Protein AF-A0A7S4N2X5-F1 (afdb_monomer_lite)

Radius of gyration: 23.0 Å; chains: 1; bounding box: 49×46×75 Å

Sequence (153 aa):
VRHRMVLVASEPIGAGQEVRIDYEAGGSSYWEGIEGWASQPPPETEWRQLRVRPPPPCTVDQIHCPRALKEFRLLGFSAPPISWEGSKGGDVRLQALVPLLSSNGRDVNESAWPLVSTHLPGRSGRECRERWLLLQCAEEHAAWLDSPATASV

Secondary structure (DSSP, 8-state):
---------SSPPPTT-------SSS-GGGTTTSTTS-SSPPPPPGGGTT-PPPPPPPPTTS----THHHHTTTTT-PPPPPPSSSTTSHHHHHHHHHHHH-SSSS---GGGHHHHHTTSTT--HHHHHHHHHHHHHHHHHHHHHTS------

Organism: NCBI:txid72548

pLDDT: mean 70.37, std 16.79, range [39.22, 96.5]

InterPro domains:
  IPR001005 SANT/Myb domain [PS50090] (95-132)
  IPR001005 SANT/Myb domain [cd00167] (113-135)
  IPR009057 Homedomain-like superfamily [SSF46689] (109-135)

Structure (mmCIF, N/CA/C/O backbone):
data_AF-A0A7S4N2X5-F1
#
_entry.id   AF-A0A7S4N2X5-F1
#
loop_
_atom_site.group_PDB
_atom_site.id
_atom_site.type_symbol
_atom_site.label_atom_id
_atom_site.label_alt_id
_atom_site.label_comp_id
_atom_site.label_asym_id
_atom_site.label_entity_id
_atom_site.label_seq_id
_atom_site.pdbx_PDB_ins_code
_atom_site.Cartn_x
_atom_site.Cartn_y
_atom_site.Cartn_z
_atom_site.occupancy
_atom_site.B_iso_or_equiv
_atom_site.auth_seq_id
_atom_site.auth_comp_id
_atom_site.auth_asym_id
_atom_site.auth_atom_id
_atom_site.pdbx_PDB_model_num
ATOM 1 N N . VAL A 1 1 ? 8.352 -21.772 7.597 1.00 54.16 1 VAL A N 1
ATOM 2 C CA . VAL A 1 1 ? 8.554 -20.336 7.286 1.00 54.16 1 VAL A CA 1
ATOM 3 C C . VAL A 1 1 ? 7.656 -19.983 6.108 1.00 54.16 1 VAL A C 1
ATOM 5 O O . VAL A 1 1 ? 7.671 -20.723 5.134 1.00 54.16 1 VAL A O 1
ATOM 8 N N . ARG A 1 2 ? 6.802 -18.954 6.203 1.00 59.12 2 ARG A N 1
ATOM 9 C CA . ARG A 1 2 ? 6.016 -18.463 5.054 1.00 59.12 2 ARG A CA 1
ATOM 10 C C . ARG A 1 2 ? 6.770 -17.286 4.443 1.00 59.12 2 ARG A C 1
ATOM 12 O O . ARG A 1 2 ? 6.920 -16.267 5.106 1.00 59.12 2 ARG A O 1
ATOM 19 N N . HIS A 1 3 ? 7.234 -17.432 3.207 1.00 59.66 3 HIS A N 1
ATOM 20 C CA . HIS A 1 3 ? 7.827 -16.335 2.445 1.00 59.66 3 HIS A CA 1
ATOM 21 C C . HIS A 1 3 ? 6.718 -15.613 1.671 1.00 59.66 3 HIS A C 1
ATOM 23 O O . HIS A 1 3 ? 5.897 -16.259 1.021 1.00 59.66 3 HIS A O 1
ATOM 29 N N . ARG A 1 4 ? 6.661 -14.282 1.782 1.00 59.38 4 ARG A N 1
ATOM 30 C CA . ARG A 1 4 ? 5.748 -13.423 1.016 1.00 59.38 4 ARG A CA 1
ATOM 31 C C . ARG A 1 4 ? 6.586 -12.612 0.031 1.00 59.38 4 ARG A C 1
ATOM 33 O O . ARG A 1 4 ? 7.554 -11.981 0.442 1.00 59.38 4 ARG A O 1
ATOM 40 N N . MET A 1 5 ? 6.215 -12.640 -1.246 1.00 68.94 5 MET A N 1
ATOM 41 C CA . MET A 1 5 ? 6.827 -11.834 -2.303 1.00 68.94 5 MET A CA 1
ATOM 42 C C . MET A 1 5 ? 5.761 -10.893 -2.859 1.00 68.94 5 MET A C 1
ATOM 44 O O . MET A 1 5 ? 4.675 -11.340 -3.222 1.00 68.94 5 MET A O 1
ATOM 48 N N . VAL A 1 6 ? 6.064 -9.596 -2.894 1.00 70.56 6 VAL A N 1
ATOM 49 C CA . VAL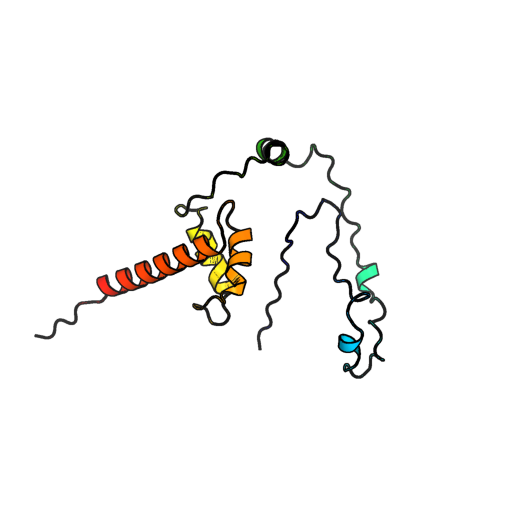 A 1 6 ? 5.173 -8.560 -3.427 1.00 70.56 6 VAL A CA 1
ATOM 50 C C . VAL A 1 6 ? 5.915 -7.841 -4.545 1.00 70.56 6 VAL A C 1
ATOM 52 O O . VAL A 1 6 ? 7.041 -7.390 -4.350 1.00 70.56 6 VAL A O 1
ATOM 55 N N . LEU A 1 7 ? 5.285 -7.751 -5.713 1.00 72.88 7 LEU A N 1
ATOM 56 C CA . LEU A 1 7 ? 5.789 -6.999 -6.857 1.00 72.88 7 LEU A CA 1
ATOM 57 C C . LEU A 1 7 ? 5.025 -5.679 -6.933 1.00 72.88 7 LEU A C 1
ATOM 59 O O . LEU A 1 7 ? 3.807 -5.687 -7.112 1.00 72.88 7 LEU A O 1
ATOM 63 N N . VAL A 1 8 ? 5.731 -4.556 -6.792 1.00 68.06 8 VAL A N 1
ATOM 64 C CA . VAL A 1 8 ? 5.145 -3.217 -6.926 1.00 68.06 8 VAL A CA 1
ATOM 65 C C . VAL A 1 8 ? 5.935 -2.421 -7.946 1.00 68.06 8 VAL A C 1
ATOM 67 O O . VAL A 1 8 ? 7.152 -2.297 -7.844 1.00 68.06 8 VAL A O 1
ATOM 70 N N . ALA A 1 9 ? 5.224 -1.884 -8.932 1.00 71.12 9 ALA A N 1
ATOM 71 C CA . ALA A 1 9 ? 5.792 -0.974 -9.908 1.00 71.12 9 ALA A CA 1
ATOM 72 C C . ALA A 1 9 ? 5.768 0.452 -9.342 1.00 71.12 9 ALA A C 1
ATOM 74 O O . ALA A 1 9 ? 4.714 0.945 -8.940 1.00 71.12 9 ALA A O 1
ATOM 75 N N . SER A 1 10 ? 6.925 1.111 -9.310 1.00 60.94 10 SER A N 1
ATOM 76 C CA . SER A 1 10 ? 7.049 2.536 -8.967 1.00 60.94 10 SER A CA 1
ATOM 77 C C . SER A 1 10 ? 6.574 3.453 -10.095 1.00 60.94 10 SER A C 1
ATOM 79 O O . SER A 1 10 ? 6.318 4.635 -9.872 1.00 60.94 10 SER A O 1
ATOM 81 N N . GLU A 1 11 ? 6.441 2.906 -11.301 1.00 66.06 11 GLU A N 1
ATOM 82 C CA . GLU A 1 11 ? 6.031 3.612 -12.503 1.00 66.06 11 GLU A CA 1
ATOM 83 C C . GLU A 1 11 ? 4.950 2.838 -13.275 1.00 66.06 11 GLU A C 1
ATOM 85 O O . GLU A 1 11 ? 4.777 1.629 -13.088 1.00 66.06 11 GLU A O 1
ATOM 90 N N . PRO A 1 12 ? 4.177 3.514 -14.140 1.00 68.81 12 PRO A N 1
ATOM 91 C CA . PRO A 1 12 ? 3.166 2.852 -14.951 1.00 68.81 12 PRO A CA 1
ATOM 92 C C . PRO A 1 12 ? 3.794 1.870 -15.943 1.00 68.81 12 PRO A C 1
ATOM 94 O O . PRO A 1 12 ? 4.624 2.259 -16.757 1.00 68.81 12 PRO A O 1
ATO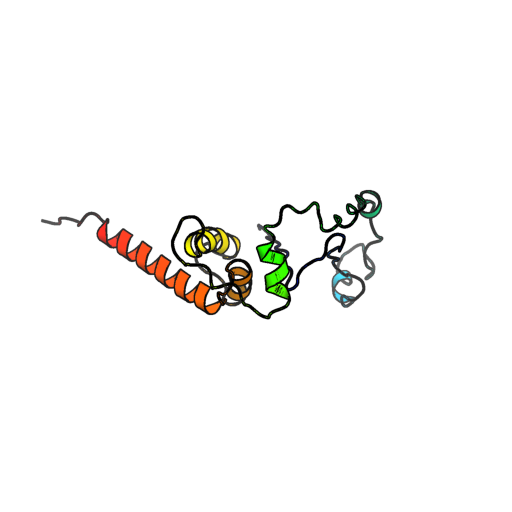M 97 N N . ILE A 1 13 ? 3.311 0.630 -15.950 1.00 71.06 13 ILE A N 1
ATOM 98 C CA . ILE A 1 13 ? 3.686 -0.369 -16.954 1.00 71.06 13 ILE A CA 1
ATOM 99 C C . ILE A 1 13 ? 2.715 -0.244 -18.131 1.00 71.06 13 ILE A C 1
ATOM 101 O O . ILE A 1 13 ? 1.503 -0.419 -17.979 1.00 71.06 13 ILE A O 1
ATOM 105 N N . GLY A 1 14 ? 3.234 0.112 -19.303 1.00 68.19 14 GLY A N 1
ATOM 106 C CA . GLY A 1 14 ? 2.465 0.220 -20.538 1.00 68.19 14 GLY A CA 1
ATOM 107 C C . GLY A 1 14 ? 1.897 -1.123 -21.003 1.00 68.19 14 GLY A C 1
ATOM 108 O O . GLY A 1 14 ? 2.416 -2.193 -20.684 1.00 68.19 14 GLY A O 1
ATOM 109 N N . ALA A 1 15 ? 0.823 -1.078 -21.795 1.00 65.19 15 ALA A N 1
ATOM 110 C CA . ALA A 1 15 ? 0.243 -2.284 -22.378 1.00 65.19 15 ALA A CA 1
ATOM 111 C C . ALA A 1 15 ? 1.272 -2.993 -23.274 1.00 65.19 15 ALA A C 1
ATOM 113 O O . ALA A 1 15 ? 1.845 -2.380 -24.174 1.00 65.19 15 ALA A O 1
ATOM 114 N N . GLY A 1 16 ? 1.501 -4.281 -23.014 1.00 64.75 16 GLY A N 1
ATOM 115 C CA . GLY A 1 16 ? 2.508 -5.080 -23.715 1.00 64.75 16 GLY A CA 1
ATOM 116 C C . GLY A 1 16 ? 3.936 -4.940 -23.176 1.00 64.75 16 GLY A C 1
ATOM 117 O O . GLY A 1 16 ? 4.824 -5.612 -23.694 1.00 64.75 16 GLY A O 1
ATOM 118 N N . GLN A 1 17 ? 4.170 -4.121 -22.142 1.00 66.00 17 GLN A N 1
ATOM 119 C CA . GLN A 1 17 ? 5.449 -4.108 -21.430 1.00 66.00 17 GLN A CA 1
ATOM 120 C C . GLN A 1 17 ? 5.526 -5.263 -20.421 1.00 66.00 17 GLN A C 1
ATOM 122 O O . GLN A 1 17 ? 4.533 -5.644 -19.802 1.00 66.00 17 GLN A O 1
ATOM 127 N N . GLU A 1 18 ? 6.725 -5.820 -20.265 1.00 66.31 18 GLU A N 1
ATOM 128 C CA . GLU A 1 18 ? 7.028 -6.946 -19.380 1.00 66.31 18 GLU A CA 1
ATOM 129 C C . GLU A 1 18 ? 7.900 -6.460 -18.214 1.00 66.31 18 GLU A C 1
ATOM 131 O O . GLU A 1 18 ? 8.885 -5.753 -18.430 1.00 66.31 18 GLU A O 1
ATOM 136 N N . VAL A 1 19 ? 7.565 -6.861 -16.983 1.00 69.06 19 VAL A N 1
ATOM 137 C CA . VAL A 1 19 ? 8.463 -6.700 -15.830 1.00 69.06 19 VAL A CA 1
ATOM 138 C C . VAL A 1 19 ? 9.444 -7.861 -15.847 1.00 69.06 19 VAL A C 1
ATOM 140 O O . VAL A 1 19 ? 9.057 -9.008 -15.624 1.00 69.06 19 VAL A O 1
ATOM 143 N N . ARG A 1 20 ? 10.711 -7.568 -16.131 1.00 63.25 20 ARG A N 1
ATOM 144 C CA . ARG A 1 20 ? 11.782 -8.565 -16.174 1.00 63.25 20 ARG A CA 1
ATOM 145 C C . ARG A 1 20 ? 12.565 -8.495 -14.873 1.00 63.25 20 ARG A C 1
ATOM 147 O O . ARG A 1 20 ? 12.984 -7.418 -14.462 1.00 63.25 20 ARG A O 1
ATOM 154 N N . ILE A 1 21 ? 12.765 -9.643 -14.239 1.00 66.75 21 ILE A N 1
ATOM 155 C CA . ILE A 1 21 ? 13.779 -9.765 -13.195 1.00 66.75 21 ILE A CA 1
ATOM 156 C C . ILE A 1 21 ? 15.092 -9.968 -13.944 1.00 66.75 21 ILE A C 1
ATOM 158 O O . ILE A 1 21 ? 15.313 -11.026 -14.531 1.00 66.75 21 ILE A O 1
ATOM 162 N N . ASP A 1 22 ? 15.890 -8.908 -14.032 1.00 56.69 22 ASP A N 1
ATOM 163 C CA . ASP A 1 22 ? 17.192 -8.959 -14.683 1.00 56.69 22 ASP A CA 1
ATOM 164 C C . ASP A 1 22 ? 18.200 -9.636 -13.745 1.00 56.69 22 ASP A C 1
ATOM 166 O O . ASP A 1 22 ? 18.568 -9.095 -12.701 1.00 56.69 22 ASP A O 1
ATOM 170 N N . TYR A 1 23 ? 18.605 -10.851 -14.109 1.00 57.50 23 TYR A N 1
ATOM 171 C CA . TYR A 1 23 ? 19.647 -11.604 -13.414 1.00 57.50 23 TYR A CA 1
ATOM 172 C C . TYR A 1 23 ? 21.037 -11.371 -14.027 1.00 57.50 23 TYR A C 1
ATOM 174 O O . TYR A 1 23 ? 22.017 -11.875 -13.485 1.00 57.50 23 TYR A O 1
ATOM 182 N N . GLU A 1 24 ? 21.133 -10.647 -15.148 1.00 52.16 24 GLU A N 1
ATOM 183 C CA . GLU A 1 24 ? 22.366 -10.449 -15.921 1.00 52.16 24 GLU A CA 1
ATOM 184 C C . GLU A 1 24 ? 23.219 -9.305 -15.355 1.00 52.16 24 GLU A C 1
ATOM 186 O O . GLU A 1 24 ? 24.444 -9.350 -15.439 1.00 52.16 24 GLU A O 1
ATOM 191 N N . ALA A 1 25 ? 22.587 -8.312 -14.719 1.00 49.75 25 ALA A N 1
ATOM 192 C CA . ALA A 1 25 ? 23.267 -7.206 -14.035 1.00 49.75 25 ALA A CA 1
ATOM 193 C C . ALA A 1 25 ? 23.431 -7.406 -12.512 1.00 49.75 25 ALA A C 1
ATOM 195 O O . ALA A 1 25 ? 24.046 -6.578 -11.835 1.00 49.75 25 ALA A O 1
ATOM 196 N N . GLY A 1 26 ? 22.877 -8.486 -11.948 1.00 50.19 26 GLY A N 1
ATOM 197 C CA . GLY A 1 26 ? 23.068 -8.843 -10.543 1.00 50.19 26 GLY A CA 1
ATOM 198 C C . GLY A 1 26 ? 24.495 -9.341 -10.314 1.00 50.19 26 GLY A C 1
ATOM 199 O O . GLY A 1 26 ? 24.945 -10.240 -11.017 1.00 50.19 26 GLY A O 1
ATOM 200 N N . GLY A 1 27 ? 25.218 -8.757 -9.351 1.00 50.16 27 GLY A N 1
ATOM 201 C CA . GLY A 1 27 ? 26.586 -9.174 -9.025 1.00 50.16 27 GLY A CA 1
ATOM 202 C C . GLY A 1 27 ? 26.693 -10.695 -8.863 1.00 50.16 27 GLY A C 1
ATOM 203 O O . GLY A 1 27 ? 25.811 -11.318 -8.267 1.00 50.16 27 GLY A O 1
ATOM 204 N N . SER A 1 28 ? 27.768 -11.284 -9.398 1.00 53.03 28 SER A N 1
ATOM 205 C CA . SER A 1 28 ? 27.999 -12.739 -9.488 1.00 53.03 28 SER A CA 1
ATOM 206 C C . SER A 1 28 ? 27.837 -13.502 -8.167 1.00 53.03 28 SER A C 1
ATOM 208 O O . SER A 1 28 ? 27.624 -14.714 -8.181 1.00 53.03 28 SER A O 1
ATOM 210 N N . SER A 1 29 ? 27.855 -12.803 -7.028 1.00 57.62 29 SER A N 1
ATOM 211 C CA . SER A 1 29 ? 27.763 -13.378 -5.688 1.00 57.62 29 SER A CA 1
ATOM 212 C C . SER A 1 29 ? 26.458 -14.121 -5.387 1.00 57.62 29 SER A C 1
ATOM 214 O O . SER A 1 29 ? 26.458 -14.978 -4.507 1.00 57.62 29 SER A O 1
ATOM 216 N N . TYR A 1 30 ? 25.351 -13.855 -6.099 1.00 58.56 30 TYR A N 1
ATOM 217 C CA . TYR A 1 30 ? 24.104 -14.611 -5.883 1.00 58.56 30 TYR A CA 1
ATOM 218 C C . TYR A 1 30 ? 24.241 -16.083 -6.305 1.00 58.56 30 TYR A C 1
ATOM 220 O O . TYR A 1 30 ? 23.701 -16.970 -5.646 1.00 58.56 30 TYR A O 1
ATOM 228 N N . TRP A 1 31 ? 24.996 -16.350 -7.376 1.00 60.59 31 TRP A N 1
ATOM 229 C CA . TRP A 1 31 ? 25.194 -17.701 -7.911 1.00 60.59 31 TRP A CA 1
ATOM 230 C C . TRP A 1 31 ? 26.418 -18.410 -7.316 1.00 60.59 31 TRP A C 1
ATOM 232 O O . TRP A 1 31 ? 26.493 -19.632 -7.376 1.00 60.59 31 TRP A O 1
ATOM 242 N N . GLU A 1 32 ? 27.348 -17.675 -6.697 1.00 62.59 32 GLU A N 1
ATOM 243 C CA . GLU A 1 32 ? 28.619 -18.196 -6.154 1.00 62.59 32 GLU A CA 1
ATOM 244 C C . GLU A 1 32 ? 28.480 -19.184 -4.978 1.00 62.59 32 GLU A C 1
ATOM 246 O O . GLU A 1 32 ? 29.476 -19.765 -4.551 1.00 62.59 32 GLU A O 1
ATOM 251 N N . GLY A 1 33 ? 27.268 -19.415 -4.462 1.00 60.09 33 GLY A N 1
ATOM 252 C CA . GLY A 1 33 ? 27.016 -20.323 -3.335 1.00 60.09 33 GLY A CA 1
ATOM 253 C C . GLY A 1 33 ? 25.993 -21.432 -3.589 1.00 60.09 33 GLY A C 1
ATOM 254 O O . GLY A 1 33 ? 25.677 -22.172 -2.658 1.00 60.09 33 GLY A O 1
ATOM 255 N N . ILE A 1 34 ? 25.440 -21.551 -4.802 1.00 62.91 34 ILE A N 1
ATOM 256 C CA . ILE A 1 34 ? 24.419 -22.565 -5.101 1.00 62.91 34 ILE A CA 1
ATOM 257 C C . ILE A 1 34 ? 25.099 -23.800 -5.704 1.00 62.91 34 ILE A C 1
ATOM 259 O O . ILE A 1 34 ? 25.505 -23.796 -6.866 1.00 62.91 34 ILE A O 1
ATOM 263 N N . GLU A 1 35 ? 25.204 -24.878 -4.917 1.00 55.44 35 GLU A N 1
ATOM 264 C CA . GLU A 1 35 ? 25.716 -26.172 -5.387 1.00 55.44 35 GLU A CA 1
ATOM 265 C C . GLU A 1 35 ? 24.996 -26.610 -6.676 1.00 55.44 35 GLU A C 1
ATOM 267 O O . GLU A 1 35 ? 23.771 -26.720 -6.728 1.00 55.44 35 GLU A O 1
ATOM 272 N N . GLY A 1 36 ? 25.777 -26.843 -7.734 1.00 60.81 36 GLY A N 1
ATOM 273 C CA . GLY A 1 36 ? 25.287 -27.268 -9.050 1.00 60.81 36 GLY A CA 1
ATOM 274 C C . GLY A 1 36 ? 25.195 -26.166 -10.110 1.00 60.81 36 GLY A C 1
ATOM 275 O O . GLY A 1 36 ? 25.051 -26.494 -11.286 1.00 60.81 36 GLY A O 1
ATOM 276 N N . TRP A 1 37 ? 25.343 -24.888 -9.746 1.00 57.59 37 TRP A N 1
ATOM 277 C CA . TRP A 1 37 ? 25.300 -23.762 -10.687 1.00 57.59 37 TRP A CA 1
ATOM 278 C C . TRP A 1 37 ? 26.615 -22.997 -10.560 1.00 57.59 37 TRP A C 1
ATOM 280 O O . TRP A 1 37 ? 26.831 -22.297 -9.581 1.00 57.59 37 TRP A O 1
ATOM 290 N N . ALA A 1 38 ? 27.530 -23.201 -11.511 1.00 59.94 38 ALA A N 1
ATOM 291 C CA . ALA A 1 38 ? 28.935 -22.774 -11.465 1.00 59.94 38 ALA A CA 1
ATOM 292 C C . ALA A 1 38 ? 29.138 -21.243 -11.543 1.00 59.94 38 ALA A C 1
ATOM 294 O O . ALA A 1 38 ? 29.789 -20.746 -12.460 1.00 59.94 38 ALA A O 1
ATOM 295 N N . SER A 1 39 ? 28.542 -20.486 -10.620 1.00 58.91 39 SER A N 1
ATOM 296 C CA . SER A 1 39 ? 28.525 -19.018 -10.612 1.00 58.91 39 SER A CA 1
ATOM 297 C C . SER A 1 39 ? 27.958 -18.401 -11.897 1.00 58.91 39 SER A C 1
ATOM 299 O O . SER A 1 39 ? 28.239 -17.247 -12.218 1.00 58.91 39 SER A O 1
ATOM 301 N N . GLN A 1 40 ? 27.163 -19.168 -12.646 1.00 58.97 40 GLN A N 1
ATOM 302 C CA . GLN A 1 40 ? 26.489 -18.719 -13.857 1.00 58.97 40 GLN A CA 1
ATOM 303 C C . GLN A 1 40 ? 24.978 -18.706 -13.641 1.00 58.97 40 GLN A C 1
ATOM 305 O O . GLN A 1 40 ? 24.457 -19.588 -12.946 1.00 58.97 40 GLN A O 1
ATOM 310 N N . PRO A 1 41 ? 24.267 -17.728 -14.233 1.00 58.94 41 PRO A N 1
ATOM 311 C CA . PRO A 1 41 ? 22.820 -17.727 -14.200 1.00 58.94 41 PRO A CA 1
ATOM 312 C C . PRO A 1 41 ? 22.291 -19.018 -14.836 1.00 58.94 41 PRO A C 1
ATOM 314 O O . PRO A 1 41 ? 22.913 -19.563 -15.756 1.00 58.94 41 PRO A O 1
ATOM 317 N N . PRO A 1 42 ? 21.136 -19.511 -14.372 1.00 61.72 42 PRO A N 1
ATOM 318 C CA . PRO A 1 42 ? 20.487 -20.643 -14.981 1.00 61.72 42 PRO A CA 1
ATOM 319 C C . PRO A 1 42 ? 20.337 -20.496 -16.491 1.00 61.72 42 PRO A C 1
ATOM 321 O O . PRO A 1 42 ? 19.877 -19.435 -16.922 1.00 61.72 42 PRO A O 1
ATOM 324 N N . PRO A 1 43 ? 20.625 -21.534 -17.307 1.00 63.78 43 PRO A N 1
ATOM 325 C CA . PRO A 1 43 ? 20.054 -21.598 -18.641 1.00 63.78 43 PRO A CA 1
ATOM 326 C C . PRO A 1 43 ? 18.558 -21.307 -18.561 1.00 63.78 43 PRO A C 1
ATOM 328 O O . PRO A 1 43 ? 17.835 -21.849 -17.720 1.00 63.78 43 PRO A O 1
ATOM 331 N N . GLU A 1 44 ? 18.113 -20.399 -19.421 1.00 65.19 44 GLU A N 1
ATOM 332 C CA . GLU A 1 44 ? 16.716 -20.008 -19.512 1.00 65.19 44 GLU A CA 1
ATOM 333 C C . GLU A 1 44 ? 15.855 -21.261 -19.705 1.00 65.19 44 GLU A C 1
ATOM 335 O O . GLU A 1 44 ? 16.059 -22.012 -20.657 1.00 65.19 44 GLU A O 1
ATOM 340 N N . THR A 1 45 ? 14.927 -21.528 -18.782 1.00 60.38 45 THR A N 1
ATOM 341 C CA . THR A 1 45 ? 14.166 -22.785 -18.817 1.00 60.38 45 THR A CA 1
ATOM 342 C C . THR A 1 45 ? 12.982 -22.715 -19.793 1.00 60.38 45 THR A C 1
ATOM 344 O O . THR A 1 45 ? 12.652 -21.658 -20.340 1.00 60.38 45 THR A O 1
ATOM 347 N N . GLU A 1 46 ? 12.306 -23.851 -19.992 1.00 61.31 46 GLU A N 1
ATOM 348 C CA . GLU A 1 46 ? 11.127 -24.035 -20.860 1.00 61.31 46 GLU A CA 1
ATOM 349 C C . GLU A 1 46 ? 10.000 -22.996 -20.655 1.00 61.31 46 GLU A C 1
ATOM 351 O O . GLU A 1 46 ? 9.142 -22.831 -21.522 1.00 61.31 46 GLU A O 1
ATOM 356 N N . TRP A 1 47 ? 10.009 -22.226 -19.556 1.00 57.16 47 TRP A N 1
ATOM 357 C CA . TRP A 1 47 ? 9.074 -21.119 -19.325 1.00 57.16 47 TRP A CA 1
ATOM 358 C C . TRP A 1 47 ? 9.053 -20.095 -20.470 1.00 57.16 47 TRP A C 1
ATOM 360 O O . TRP A 1 47 ? 8.006 -19.506 -20.741 1.00 57.16 47 TRP A O 1
ATOM 370 N N . ARG A 1 48 ? 10.172 -19.903 -21.190 1.00 60.69 48 ARG A N 1
ATOM 371 C CA . ARG A 1 48 ? 10.204 -19.023 -22.371 1.00 60.69 48 ARG A CA 1
ATOM 372 C C . ARG A 1 48 ? 9.341 -19.541 -23.517 1.00 60.69 48 ARG A C 1
ATOM 374 O O . ARG A 1 48 ? 8.813 -18.731 -24.275 1.00 60.69 48 ARG A O 1
ATOM 381 N N . GLN A 1 49 ? 9.177 -20.855 -23.641 1.00 62.06 49 GLN A N 1
ATOM 382 C CA . GLN A 1 49 ? 8.305 -21.457 -24.651 1.00 62.06 49 GLN A CA 1
ATOM 383 C C . GLN A 1 49 ? 6.827 -21.359 -24.258 1.00 62.06 49 GLN A C 1
ATOM 385 O O . GLN A 1 49 ? 5.959 -21.278 -25.122 1.00 62.06 49 GLN A O 1
ATOM 390 N N . LEU A 1 50 ? 6.545 -21.272 -22.955 1.00 61.56 50 LEU A N 1
ATOM 391 C CA . LEU A 1 50 ? 5.208 -21.023 -22.407 1.00 61.56 50 LEU A CA 1
ATOM 392 C C . LEU A 1 50 ? 4.805 -19.540 -22.444 1.00 61.56 50 LEU A C 1
ATOM 394 O O . LEU A 1 50 ? 3.748 -19.174 -21.926 1.00 61.56 50 LEU A O 1
ATOM 398 N N . ARG A 1 51 ? 5.621 -18.670 -23.058 1.00 62.62 51 ARG A N 1
ATOM 399 C CA . ARG A 1 51 ? 5.283 -17.260 -23.262 1.00 62.62 51 ARG A CA 1
ATOM 400 C C . ARG A 1 51 ? 4.002 -17.146 -24.073 1.00 62.62 51 ARG A C 1
ATOM 402 O O . ARG A 1 51 ? 3.980 -17.362 -25.285 1.00 62.62 51 ARG A O 1
ATOM 409 N N . VAL A 1 52 ? 2.946 -16.694 -23.415 1.00 61.16 52 VAL A N 1
ATOM 410 C CA . VAL A 1 52 ? 1.797 -16.140 -24.120 1.00 61.16 52 VAL A CA 1
ATOM 411 C C . VAL A 1 52 ? 2.279 -14.843 -24.763 1.00 61.16 52 VAL A C 1
ATOM 413 O O . VAL A 1 52 ? 2.819 -13.976 -24.074 1.00 61.16 52 VAL A O 1
ATOM 416 N N . ARG A 1 53 ? 2.138 -14.710 -26.089 1.00 58.34 53 ARG A N 1
ATOM 417 C CA . ARG A 1 53 ? 2.413 -13.430 -26.757 1.00 58.34 53 ARG A CA 1
ATOM 418 C C . ARG A 1 53 ? 1.560 -12.369 -26.058 1.00 58.34 53 ARG A C 1
ATOM 420 O O . ARG A 1 53 ? 0.346 -12.584 -25.979 1.00 58.34 53 ARG A O 1
ATOM 427 N N . PRO A 1 54 ? 2.150 -11.278 -25.530 1.00 54.66 54 PRO A N 1
ATOM 428 C CA . PRO A 1 54 ? 1.351 -10.247 -24.896 1.00 54.66 54 PRO A CA 1
ATOM 429 C C . PRO A 1 54 ? 0.299 -9.791 -25.912 1.00 54.66 54 PRO A C 1
ATOM 431 O O . PRO A 1 54 ? 0.638 -9.638 -27.094 1.00 54.66 54 PRO A O 1
ATOM 434 N N . PRO A 1 55 ? -0.976 -9.649 -25.502 1.00 55.16 55 PRO A N 1
ATOM 435 C CA . PRO A 1 55 ? -1.997 -9.157 -26.408 1.00 55.16 55 PRO A CA 1
ATOM 436 C C . PRO A 1 55 ? -1.497 -7.837 -27.007 1.00 55.16 55 PRO A C 1
ATOM 438 O O . PRO A 1 55 ? -0.858 -7.056 -26.289 1.00 55.16 55 PRO A O 1
ATOM 441 N N . PRO A 1 56 ? -1.721 -7.600 -28.314 1.00 58.97 56 PRO A N 1
ATOM 442 C CA . PRO A 1 56 ? -1.314 -6.349 -28.935 1.00 58.97 56 PRO A CA 1
ATOM 443 C C . PRO A 1 56 ? -1.849 -5.191 -28.085 1.00 58.97 56 PRO A C 1
ATOM 445 O O . PRO A 1 56 ? -2.952 -5.320 -27.540 1.00 58.97 56 PRO A O 1
ATOM 448 N N . PRO A 1 57 ? -1.080 -4.097 -27.921 1.00 56.97 57 PRO A N 1
ATOM 449 C CA . PRO A 1 57 ? -1.519 -2.971 -27.111 1.00 56.97 57 PRO A CA 1
ATOM 450 C C . PRO A 1 57 ? -2.916 -2.586 -27.582 1.00 56.97 57 PRO A C 1
ATOM 452 O O . PRO A 1 57 ? -3.099 -2.294 -28.765 1.00 56.97 57 PRO A O 1
ATOM 455 N N . CYS A 1 58 ? -3.908 -2.682 -26.688 1.00 47.91 58 CYS A N 1
ATOM 456 C CA . CYS A 1 58 ? -5.286 -2.378 -27.038 1.00 47.91 58 CYS A CA 1
ATOM 457 C C . CYS A 1 58 ? -5.289 -1.006 -27.709 1.00 47.91 58 CYS A C 1
ATOM 459 O O . CYS A 1 58 ? -4.866 -0.020 -27.096 1.00 47.91 58 CYS A O 1
ATOM 461 N N . THR A 1 59 ? -5.732 -0.936 -28.966 1.00 53.84 59 THR A N 1
ATOM 462 C CA . THR A 1 59 ? -5.983 0.348 -29.610 1.00 53.84 59 THR A CA 1
ATOM 463 C C . THR A 1 59 ? -6.890 1.140 -28.680 1.00 53.84 59 THR A C 1
ATOM 465 O O . THR A 1 59 ? -7.853 0.606 -28.124 1.00 53.84 59 THR A O 1
ATOM 468 N N . VAL A 1 60 ? -6.501 2.391 -28.462 1.00 51.38 60 VAL A N 1
ATOM 469 C CA . VAL A 1 60 ? -6.913 3.331 -27.407 1.00 51.38 60 VAL A CA 1
ATOM 470 C C . VAL A 1 60 ? -8.437 3.431 -27.186 1.00 51.38 60 VAL A C 1
ATOM 472 O O . VAL A 1 60 ? -8.849 3.903 -26.123 1.00 51.38 60 VAL A O 1
ATOM 475 N N . ASP A 1 61 ? -9.245 2.926 -28.118 1.00 49.12 61 ASP A N 1
ATOM 476 C CA . ASP A 1 61 ? -10.706 2.991 -28.166 1.00 49.12 61 ASP A CA 1
ATOM 477 C C . ASP A 1 61 ? -11.459 1.864 -27.439 1.00 49.12 61 ASP A C 1
ATOM 479 O O . ASP A 1 61 ? -12.646 2.019 -27.170 1.00 49.12 61 ASP A O 1
ATOM 483 N N . GLN A 1 62 ? -10.818 0.743 -27.082 1.00 45.22 62 GLN A N 1
ATOM 484 C CA . GLN A 1 62 ? -11.533 -0.389 -26.452 1.00 45.22 62 GLN A CA 1
ATOM 485 C C . GLN A 1 62 ? -11.395 -0.472 -24.933 1.00 45.22 62 GLN A C 1
ATOM 487 O O . GLN A 1 62 ? -12.077 -1.267 -24.285 1.00 45.22 62 GLN A O 1
ATOM 492 N N . ILE A 1 63 ? -10.556 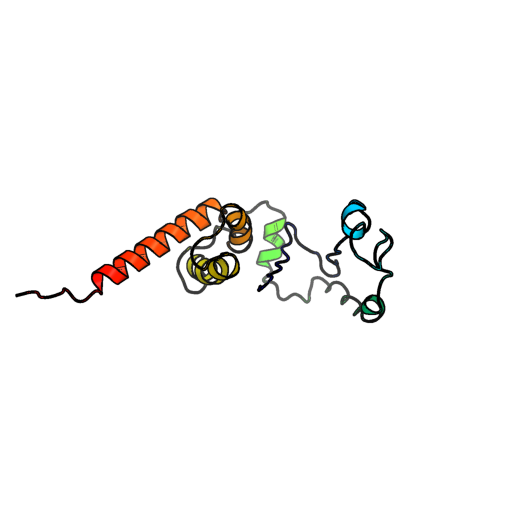0.370 -24.332 1.00 44.72 63 ILE A N 1
ATOM 493 C CA . ILE A 1 63 ? -10.559 0.499 -22.881 1.00 44.72 63 ILE A CA 1
ATOM 494 C C . ILE A 1 63 ? -11.729 1.415 -22.544 1.00 44.72 63 ILE A C 1
ATOM 496 O O . ILE A 1 63 ? -11.640 2.629 -22.734 1.00 44.72 63 ILE A O 1
ATOM 500 N N . HIS A 1 64 ? -12.804 0.845 -21.999 1.00 42.56 64 HIS A N 1
ATOM 501 C CA . HIS A 1 64 ? -13.846 1.580 -21.277 1.00 42.56 64 HIS A CA 1
ATOM 502 C C . HIS A 1 64 ? -13.261 2.143 -19.960 1.00 42.56 64 HIS A C 1
ATOM 504 O O . HIS A 1 64 ? -13.762 1.918 -18.865 1.00 42.56 64 HIS A O 1
ATOM 510 N N . CYS A 1 65 ? -12.133 2.849 -20.060 1.00 39.22 65 CYS A N 1
ATOM 511 C CA . CYS A 1 65 ? -11.677 3.787 -19.061 1.00 39.22 65 CYS A CA 1
ATOM 512 C C . CYS A 1 65 ? -12.600 4.992 -19.209 1.00 39.22 65 CYS A C 1
ATOM 514 O O . CYS A 1 65 ? -12.687 5.536 -20.316 1.00 39.22 65 CYS A O 1
ATOM 516 N N . PRO A 1 66 ? -13.263 5.448 -18.135 1.00 39.59 66 PRO A N 1
ATOM 517 C CA . PRO A 1 66 ? -13.924 6.737 -18.159 1.00 39.59 66 PRO A CA 1
ATOM 518 C C . PRO A 1 66 ? -12.923 7.757 -18.704 1.00 39.59 66 PRO A C 1
ATOM 520 O O . PRO A 1 66 ? -11.801 7.866 -18.201 1.00 39.59 66 PRO A O 1
ATOM 523 N N . ARG A 1 67 ? -13.317 8.460 -19.768 1.00 44.06 67 ARG A N 1
ATOM 524 C CA . ARG A 1 67 ? -12.525 9.462 -20.504 1.00 44.06 67 ARG A CA 1
ATOM 525 C C . ARG A 1 67 ? -11.767 10.438 -19.582 1.00 44.06 67 ARG A C 1
ATOM 527 O O . ARG A 1 67 ? -10.688 10.900 -19.935 1.00 44.06 67 ARG A O 1
ATOM 534 N N . ALA A 1 68 ? -12.269 10.627 -18.361 1.00 42.97 68 ALA A N 1
ATOM 535 C CA . ALA A 1 68 ? -11.672 11.392 -17.272 1.00 42.97 68 ALA A CA 1
ATOM 536 C C . ALA A 1 68 ? -10.243 10.975 -16.847 1.00 42.97 68 ALA A C 1
ATOM 538 O O . ALA A 1 68 ? -9.497 11.824 -16.373 1.00 42.97 68 ALA A O 1
ATOM 539 N N . LEU A 1 69 ? -9.811 9.714 -17.009 1.00 46.44 69 LEU A N 1
ATOM 540 C CA . LEU A 1 69 ? -8.478 9.284 -16.536 1.00 46.44 69 LEU A CA 1
ATOM 541 C C . LEU A 1 69 ? -7.329 9.571 -17.519 1.00 46.44 69 LEU A C 1
ATOM 543 O O . LEU A 1 69 ? -6.172 9.606 -17.102 1.00 46.44 69 LEU A O 1
ATOM 547 N N . LYS A 1 70 ? -7.615 9.784 -18.812 1.00 46.47 70 LYS A N 1
ATOM 548 C CA . LYS A 1 70 ? -6.576 10.103 -19.813 1.00 46.47 70 LYS A CA 1
ATOM 549 C C . LYS A 1 70 ? -6.197 11.586 -19.806 1.00 46.47 70 LYS A C 1
ATOM 551 O O . LYS A 1 70 ? -5.026 11.904 -19.984 1.00 46.47 70 LYS A O 1
ATOM 556 N N . GLU A 1 71 ? -7.152 12.477 -19.546 1.00 43.56 71 GLU A N 1
ATOM 557 C CA . GLU A 1 71 ? -6.919 13.932 -19.523 1.00 43.56 71 GLU A CA 1
ATOM 558 C C . GLU A 1 71 ? -6.150 14.391 -18.269 1.00 43.56 71 GLU A C 1
ATOM 560 O O . GLU A 1 71 ? -5.390 15.355 -18.322 1.00 43.56 71 GLU A O 1
ATOM 565 N N . PHE A 1 72 ? -6.244 13.646 -17.163 1.00 43.88 72 PHE A N 1
ATOM 566 C CA . PHE A 1 72 ? -5.590 13.989 -15.894 1.00 43.88 72 PHE A CA 1
ATOM 567 C C . PHE A 1 72 ? -4.051 13.925 -15.926 1.00 43.88 72 PHE A C 1
ATOM 569 O O . PHE A 1 72 ? -3.385 14.612 -15.154 1.00 43.88 72 PHE A O 1
ATOM 576 N N . ARG A 1 73 ? -3.454 13.127 -16.825 1.00 46.56 73 ARG A N 1
ATOM 577 C CA . ARG A 1 73 ? -1.999 12.881 -16.827 1.00 46.56 73 ARG A CA 1
ATOM 578 C C . ARG A 1 73 ? -1.168 13.992 -17.476 1.00 46.56 73 ARG A C 1
ATOM 580 O O . ARG A 1 73 ? 0.019 14.086 -17.190 1.00 46.56 73 ARG A O 1
ATOM 587 N N . LEU A 1 74 ? -1.769 14.817 -18.335 1.00 49.72 74 LEU A N 1
ATOM 588 C CA . LEU A 1 74 ? -1.054 15.852 -19.095 1.00 49.72 74 LEU A CA 1
ATOM 589 C C . LEU A 1 74 ? -1.007 17.217 -18.390 1.00 49.72 74 LEU A C 1
ATOM 591 O O . LEU A 1 74 ? -0.264 18.089 -18.826 1.00 49.72 74 LEU A O 1
ATOM 595 N N . LEU A 1 75 ? -1.761 17.407 -17.302 1.00 45.44 75 LEU A N 1
ATOM 596 C CA . LEU A 1 75 ? -1.917 18.715 -16.647 1.00 45.44 75 LEU A CA 1
ATOM 597 C C . LEU A 1 75 ? -1.354 18.791 -15.223 1.00 45.44 75 LEU A C 1
ATOM 599 O O . LEU A 1 75 ? -1.596 19.775 -14.533 1.00 45.44 75 LEU A O 1
ATOM 603 N N . GLY A 1 76 ? -0.631 17.770 -14.747 1.00 50.41 76 GLY A N 1
ATOM 604 C CA . GLY A 1 76 ? -0.100 17.776 -13.375 1.00 50.41 76 GLY A CA 1
ATOM 605 C C . GLY A 1 76 ? -1.191 17.880 -12.299 1.00 50.41 76 GLY A C 1
ATOM 606 O O . GLY A 1 76 ? -0.901 18.194 -11.146 1.00 50.41 76 GLY A O 1
ATOM 607 N N . PHE A 1 77 ? -2.448 17.618 -12.665 1.00 45.19 77 PHE A N 1
ATOM 608 C CA . PHE A 1 77 ? -3.558 17.592 -11.732 1.00 45.19 77 PHE A CA 1
ATOM 609 C C . PHE A 1 77 ? -3.421 16.306 -10.918 1.00 45.19 77 PHE A C 1
ATOM 611 O O . PHE A 1 77 ? -3.786 15.220 -11.360 1.00 45.19 77 PHE A O 1
ATOM 618 N N . SER A 1 78 ? -2.826 16.411 -9.731 1.00 57.94 78 SER A N 1
ATOM 619 C CA . SER A 1 78 ? -2.927 15.347 -8.738 1.00 57.94 78 SER A CA 1
ATOM 620 C C . SER A 1 78 ? -4.416 15.158 -8.455 1.00 57.94 78 SER A C 1
ATOM 622 O O . SER A 1 78 ? -5.088 16.105 -8.039 1.00 57.94 78 SER A O 1
ATOM 624 N N . ALA A 1 79 ? -4.960 13.974 -8.754 1.00 65.56 79 ALA A N 1
ATOM 625 C CA . ALA A 1 79 ? -6.324 13.643 -8.361 1.00 65.56 79 ALA A CA 1
ATOM 626 C C . ALA A 1 79 ? -6.492 13.955 -6.863 1.00 65.56 79 ALA A C 1
ATOM 628 O O . ALA A 1 79 ? -5.552 13.716 -6.095 1.00 65.56 79 ALA A O 1
ATOM 629 N N . PRO A 1 80 ? -7.640 14.517 -6.440 1.00 78.44 80 PRO A N 1
ATOM 630 C CA . PRO A 1 80 ? -7.837 14.861 -5.041 1.00 78.44 80 PRO A CA 1
ATOM 631 C C . PRO A 1 80 ? -7.584 13.623 -4.170 1.00 78.44 80 PRO A C 1
ATOM 633 O O . PRO A 1 80 ? -7.963 12.516 -4.579 1.00 78.44 80 PRO A O 1
ATOM 636 N N . PRO A 1 81 ? -6.940 13.785 -2.997 1.00 87.88 81 PRO A N 1
ATOM 637 C CA . PRO A 1 81 ? -6.676 12.666 -2.112 1.00 87.88 81 PRO A CA 1
ATOM 638 C C . PRO A 1 81 ? -7.955 11.893 -1.828 1.00 87.88 81 PRO A C 1
ATOM 640 O O . PRO A 1 81 ? -9.016 12.484 -1.611 1.00 87.88 81 PRO A O 1
ATOM 643 N N . ILE A 1 82 ? -7.856 10.566 -1.807 1.00 91.00 82 ILE A N 1
ATOM 644 C CA . ILE A 1 82 ? -8.998 9.741 -1.431 1.00 91.00 82 ILE A CA 1
ATOM 645 C C . ILE A 1 82 ? -9.474 10.123 -0.019 1.00 91.00 82 ILE A C 1
ATOM 647 O O . ILE A 1 82 ? -8.664 10.414 0.876 1.00 91.00 82 ILE A O 1
ATOM 651 N N . SER A 1 83 ? -10.794 10.146 0.175 1.00 95.06 83 SER A N 1
ATOM 652 C CA . SER A 1 83 ? -11.376 10.296 1.510 1.00 95.06 83 SER A CA 1
ATOM 653 C C . SER A 1 83 ? -11.001 9.093 2.376 1.00 95.06 83 SER A C 1
ATOM 655 O O . SER A 1 83 ? -10.860 7.981 1.858 1.00 95.06 83 SER A O 1
ATOM 657 N N . TRP A 1 84 ? -10.815 9.305 3.678 1.00 95.12 84 TRP A N 1
ATOM 658 C CA . TRP A 1 84 ? -10.480 8.214 4.592 1.00 95.12 84 TRP A CA 1
ATOM 659 C C . TRP A 1 84 ? -11.670 7.278 4.782 1.00 95.12 84 TRP A C 1
ATOM 661 O O . TRP A 1 84 ? -11.542 6.069 4.602 1.00 95.12 84 TRP A O 1
ATOM 671 N N . GLU A 1 85 ? -12.838 7.847 5.054 1.00 94.38 85 GLU A N 1
ATOM 672 C CA . GLU A 1 85 ? -14.052 7.105 5.358 1.00 94.38 85 GLU A CA 1
ATOM 673 C C . GLU A 1 85 ? -14.800 6.626 4.097 1.00 94.38 85 GLU A C 1
ATOM 675 O O . GLU A 1 85 ? -14.573 7.079 2.969 1.00 94.38 85 GLU A O 1
ATOM 680 N N . GLY A 1 86 ? -15.759 5.720 4.311 1.00 92.88 86 GLY A N 1
ATOM 681 C CA . GLY A 1 86 ? -16.659 5.189 3.286 1.00 92.88 86 GLY A CA 1
ATOM 682 C C . GLY A 1 86 ? -16.236 3.825 2.734 1.00 92.88 86 GLY A C 1
ATOM 683 O O . GLY A 1 86 ? -15.108 3.373 2.905 1.00 92.88 86 GLY A O 1
ATOM 684 N N . SER A 1 87 ? -17.150 3.158 2.023 1.00 90.25 87 SER A N 1
ATOM 685 C CA . SER A 1 87 ? -16.978 1.766 1.558 1.00 90.25 87 SER A CA 1
ATOM 686 C C . SER A 1 87 ? -15.827 1.551 0.569 1.00 90.25 87 SER A C 1
ATOM 688 O O . SER A 1 87 ? -15.380 0.425 0.368 1.00 90.25 87 SER A O 1
ATOM 690 N N . LYS A 1 88 ? -15.346 2.626 -0.061 1.00 88.00 88 LYS A N 1
ATOM 691 C CA . LYS A 1 88 ? -14.185 2.627 -0.964 1.00 88.00 88 LYS A CA 1
ATOM 692 C C . LYS A 1 88 ? -13.068 3.558 -0.478 1.00 88.00 88 LYS A C 1
ATOM 694 O O . LYS A 1 88 ? -12.165 3.852 -1.262 1.00 88.00 88 LYS A O 1
ATOM 699 N N . GLY A 1 89 ? -13.163 4.037 0.764 1.00 93.25 89 GLY A N 1
ATOM 700 C CA . GLY A 1 89 ? -12.248 4.999 1.369 1.00 93.25 89 GLY A CA 1
ATOM 701 C C . GLY A 1 89 ? -10.883 4.412 1.725 1.00 93.25 89 GLY A C 1
ATOM 702 O O . GLY A 1 89 ? -10.607 3.225 1.523 1.00 93.25 89 GLY A O 1
ATOM 703 N N . GLY A 1 90 ? -10.014 5.273 2.244 1.00 95.56 90 GLY A N 1
ATOM 704 C CA . GLY A 1 90 ? -8.680 4.916 2.715 1.00 95.56 90 GLY A CA 1
ATOM 705 C C . GLY A 1 90 ? -8.683 3.888 3.849 1.00 95.56 90 GLY A C 1
ATOM 706 O O . GLY A 1 90 ? -7.874 2.970 3.800 1.00 95.56 90 GLY A O 1
ATOM 707 N N . ASP A 1 91 ? -9.608 3.965 4.808 1.00 96.50 91 ASP A N 1
ATOM 708 C CA . ASP A 1 91 ? -9.626 3.080 5.985 1.00 96.50 91 ASP A CA 1
ATOM 709 C C . ASP A 1 91 ? -9.843 1.612 5.594 1.00 96.50 91 ASP A C 1
ATOM 711 O O . ASP A 1 91 ? -9.091 0.735 6.015 1.00 96.50 91 ASP A O 1
ATOM 715 N N . VAL A 1 92 ? -10.797 1.355 4.689 1.00 95.12 92 VAL A N 1
ATOM 716 C CA . VAL A 1 92 ? -11.058 0.013 4.135 1.00 95.12 92 VAL A CA 1
ATOM 717 C C . VAL A 1 92 ? -9.815 -0.538 3.429 1.00 95.12 92 VAL A C 1
ATOM 719 O O . VAL A 1 92 ? -9.495 -1.722 3.534 1.00 95.12 92 VAL A O 1
ATOM 722 N N . ARG A 1 93 ? -9.077 0.323 2.716 1.00 94.88 93 ARG A N 1
ATOM 723 C CA . ARG A 1 93 ? -7.828 -0.064 2.043 1.00 94.88 93 ARG A CA 1
ATOM 724 C C . ARG A 1 93 ? -6.715 -0.350 3.046 1.00 94.88 93 ARG A C 1
ATOM 726 O O . ARG A 1 93 ? -6.015 -1.344 2.878 1.00 94.88 93 ARG A O 1
ATOM 733 N N . LEU A 1 94 ? -6.561 0.479 4.079 1.00 94.31 94 LEU A N 1
ATOM 734 C CA . LEU A 1 94 ? -5.575 0.267 5.139 1.00 94.31 94 LEU A CA 1
ATOM 735 C C . LEU A 1 94 ? -5.827 -1.062 5.860 1.00 94.31 94 LEU A C 1
ATOM 737 O O . LEU A 1 94 ? -4.903 -1.863 5.971 1.00 94.31 94 LEU A O 1
ATOM 741 N N . GLN A 1 95 ? -7.075 -1.342 6.247 1.00 92.94 95 GLN A N 1
ATOM 742 C CA . GLN A 1 95 ? -7.469 -2.601 6.895 1.00 92.94 95 GLN A CA 1
ATOM 743 C C . GLN A 1 95 ? -7.161 -3.834 6.037 1.00 92.94 95 GLN A C 1
ATOM 745 O O . GLN A 1 95 ? -6.769 -4.870 6.569 1.00 92.94 95 GLN A O 1
ATOM 750 N N . ALA A 1 96 ? -7.291 -3.730 4.712 1.00 91.00 96 ALA A N 1
ATOM 751 C CA . ALA A 1 96 ? -6.947 -4.819 3.803 1.00 91.00 96 ALA A CA 1
ATOM 752 C C . ALA A 1 96 ? -5.428 -4.983 3.609 1.00 91.00 96 ALA A C 1
ATOM 754 O O . ALA A 1 96 ? -4.929 -6.105 3.534 1.00 91.00 96 ALA A O 1
ATOM 755 N N . LEU A 1 97 ? -4.687 -3.877 3.494 1.00 90.50 97 LEU A N 1
ATOM 756 C CA . LEU A 1 97 ? -3.272 -3.886 3.109 1.00 90.50 97 LEU A CA 1
ATOM 757 C C . LEU A 1 97 ? -2.330 -4.134 4.282 1.00 90.50 97 LEU A C 1
ATOM 759 O O . LEU A 1 97 ? -1.370 -4.892 4.144 1.00 90.50 97 LEU A O 1
ATOM 763 N N . VAL A 1 98 ? -2.583 -3.501 5.427 1.00 90.75 98 VAL A N 1
ATOM 764 C CA . VAL A 1 98 ? -1.667 -3.529 6.570 1.00 90.75 98 VAL A CA 1
ATOM 765 C C . VAL A 1 98 ? -1.382 -4.966 7.034 1.00 90.75 98 VAL A C 1
ATOM 767 O O . VAL A 1 98 ? -0.209 -5.334 7.050 1.00 90.75 98 VAL A O 1
ATOM 770 N N . PRO A 1 99 ? -2.371 -5.851 7.266 1.00 87.31 99 PRO A N 1
ATOM 771 C CA . PRO A 1 99 ? -2.098 -7.230 7.695 1.00 87.31 99 PRO A CA 1
ATOM 772 C C . PRO A 1 99 ? -1.302 -8.074 6.680 1.00 87.31 99 PRO A C 1
ATOM 774 O O . PRO A 1 99 ? -0.636 -9.054 7.043 1.00 87.31 99 PRO A O 1
ATOM 777 N N . LEU A 1 100 ? -1.366 -7.720 5.392 1.00 84.31 100 LEU A N 1
ATOM 778 C CA . LEU A 1 100 ? -0.606 -8.393 4.335 1.00 84.31 100 LEU A CA 1
ATOM 779 C C . LEU A 1 100 ? 0.872 -7.991 4.357 1.00 84.31 100 LEU A C 1
ATOM 781 O O . LEU A 1 100 ? 1.733 -8.815 4.032 1.00 84.31 100 LEU A O 1
ATOM 785 N N . LEU A 1 101 ? 1.154 -6.757 4.771 1.00 83.62 101 LEU A N 1
ATOM 786 C CA . LEU A 1 101 ? 2.486 -6.158 4.788 1.00 83.62 101 LEU A CA 1
ATOM 787 C C . LEU A 1 101 ? 3.140 -6.168 6.180 1.00 83.62 101 LEU A C 1
ATOM 789 O O . LEU A 1 101 ? 4.351 -5.987 6.285 1.00 83.62 101 LEU A O 1
ATOM 793 N N . SER A 1 102 ? 2.373 -6.424 7.241 1.00 81.00 102 SER A N 1
ATOM 794 C CA . SER A 1 102 ? 2.885 -6.620 8.597 1.00 81.00 102 SER A CA 1
ATOM 795 C C . SER A 1 102 ? 3.613 -7.952 8.737 1.00 81.00 102 SER A C 1
ATOM 797 O O . SER A 1 102 ? 3.088 -9.011 8.380 1.00 81.00 102 SER A O 1
ATOM 799 N N . SER A 1 103 ? 4.786 -7.914 9.368 1.00 69.25 103 SER A N 1
ATOM 800 C CA . SER A 1 103 ? 5.531 -9.122 9.735 1.00 69.25 103 SER A CA 1
ATOM 801 C C . SER A 1 103 ? 4.832 -9.907 10.852 1.00 69.25 103 SER A C 1
ATOM 803 O O . SER A 1 103 ? 4.838 -11.132 10.818 1.00 69.25 103 SER A O 1
ATOM 805 N N . ASN A 1 104 ? 4.179 -9.211 11.796 1.00 64.62 104 ASN A N 1
ATOM 806 C CA . ASN A 1 104 ? 3.540 -9.802 12.984 1.00 64.62 104 ASN A CA 1
ATOM 807 C C . ASN A 1 104 ? 2.073 -9.360 13.180 1.00 64.62 104 ASN A C 1
ATOM 809 O O . ASN A 1 104 ? 1.593 -9.228 14.301 1.00 64.62 104 ASN A O 1
ATOM 813 N N . GLY A 1 105 ? 1.336 -9.115 12.092 1.00 60.56 105 GLY A N 1
ATOM 814 C CA . GLY A 1 105 ? -0.122 -8.902 12.110 1.00 60.56 105 GLY A CA 1
ATOM 815 C C . GLY A 1 105 ? -0.636 -7.572 12.685 1.00 60.56 105 GLY A C 1
ATOM 816 O O . GLY A 1 105 ? -1.756 -7.198 12.356 1.00 60.56 105 GLY A O 1
ATOM 817 N N . ARG A 1 106 ? 0.158 -6.845 13.483 1.00 63.44 106 ARG A N 1
ATOM 818 C CA . ARG A 1 106 ? -0.170 -5.490 13.977 1.00 63.44 106 ARG A CA 1
ATOM 819 C C . ARG A 1 106 ? 0.935 -4.470 13.721 1.00 63.44 106 ARG A C 1
ATOM 821 O O . ARG A 1 106 ? 0.644 -3.331 13.369 1.00 63.44 106 ARG A O 1
ATOM 828 N N . ASP A 1 107 ? 2.189 -4.909 13.785 1.00 70.06 107 ASP A N 1
ATOM 829 C CA . ASP A 1 107 ? 3.334 -4.035 13.542 1.00 70.06 107 ASP A CA 1
ATOM 830 C C . ASP A 1 107 ? 3.701 -4.014 12.057 1.00 70.06 107 ASP A C 1
ATOM 832 O O . ASP A 1 107 ? 4.096 -5.023 11.458 1.00 70.06 107 ASP A O 1
ATOM 836 N N . VAL A 1 108 ? 3.538 -2.841 11.449 1.00 74.25 108 VAL A N 1
ATOM 837 C CA . VAL A 1 108 ? 4.024 -2.528 10.104 1.00 74.25 108 VAL A CA 1
ATOM 838 C C . VAL A 1 108 ? 5.415 -1.922 10.241 1.00 74.25 108 VAL A C 1
ATOM 840 O O . VAL A 1 108 ? 5.597 -0.948 10.967 1.00 74.25 108 VAL A O 1
ATOM 843 N N . ASN A 1 109 ? 6.400 -2.482 9.537 1.00 80.38 109 ASN A N 1
ATOM 844 C CA . ASN A 1 109 ? 7.731 -1.878 9.465 1.00 80.38 109 ASN A CA 1
ATOM 845 C C . ASN A 1 109 ? 7.630 -0.482 8.822 1.00 80.38 109 ASN A C 1
ATOM 847 O O . ASN A 1 109 ? 6.913 -0.320 7.836 1.00 80.38 109 ASN A O 1
ATOM 851 N N . GLU A 1 110 ? 8.374 0.507 9.326 1.00 82.88 110 GLU A N 1
ATOM 852 C CA . GLU A 1 110 ? 8.393 1.874 8.784 1.00 82.88 110 GLU A CA 1
ATOM 853 C C . GLU A 1 110 ? 8.633 1.907 7.266 1.00 82.88 110 GLU A C 1
ATOM 855 O O . GLU A 1 110 ? 8.031 2.703 6.544 1.00 82.88 110 GLU A O 1
ATOM 860 N N . SER A 1 111 ? 9.454 0.983 6.758 1.00 81.19 111 SER A N 1
ATOM 861 C CA . SER A 1 111 ? 9.756 0.862 5.329 1.00 81.19 111 SER A CA 1
ATOM 862 C C . SER A 1 111 ? 8.575 0.412 4.459 1.00 81.19 111 SER A C 1
ATOM 864 O O . SER A 1 111 ? 8.633 0.565 3.240 1.00 81.19 111 SER A O 1
ATOM 866 N N . ALA A 1 112 ? 7.495 -0.113 5.043 1.00 85.75 112 ALA A N 1
ATOM 867 C CA . ALA A 1 112 ? 6.325 -0.586 4.306 1.00 85.75 112 ALA A CA 1
ATOM 868 C C . ALA A 1 112 ? 5.276 0.514 4.059 1.00 85.75 112 ALA A C 1
ATOM 870 O O . ALA A 1 112 ? 4.447 0.371 3.162 1.00 85.75 112 ALA A O 1
ATOM 871 N N . TRP A 1 113 ? 5.310 1.637 4.783 1.00 90.38 113 TRP A N 1
ATOM 872 C CA . TRP A 1 113 ? 4.334 2.722 4.600 1.00 90.38 113 TRP A CA 1
ATOM 873 C C . TRP A 1 113 ? 4.368 3.394 3.221 1.00 90.38 113 TRP A C 1
ATOM 875 O O . TRP A 1 113 ? 3.292 3.662 2.678 1.00 90.38 113 TRP A O 1
ATOM 885 N N . PRO A 1 114 ? 5.540 3.633 2.595 1.00 88.19 114 PRO A N 1
ATOM 886 C CA . PRO A 1 114 ? 5.586 4.070 1.202 1.00 88.19 114 PRO A CA 1
ATOM 887 C C . PRO A 1 114 ? 4.860 3.094 0.269 1.00 88.19 114 PRO A C 1
ATOM 889 O O . PRO A 1 114 ? 4.112 3.525 -0.606 1.00 88.19 114 PRO A O 1
ATOM 892 N N . LEU A 1 115 ? 4.990 1.786 0.510 1.00 86.19 115 LEU A N 1
ATOM 893 C CA . LEU A 1 115 ? 4.302 0.753 -0.263 1.00 86.19 115 LEU A CA 1
ATOM 894 C C . LEU A 1 115 ? 2.785 0.836 -0.092 1.00 86.19 115 LEU A C 1
ATOM 896 O O . LEU A 1 115 ? 2.054 0.859 -1.079 1.00 86.19 115 LEU A O 1
ATOM 900 N N . VAL A 1 116 ? 2.317 0.956 1.153 1.00 90.44 116 VAL A N 1
ATOM 901 C CA . VAL A 1 116 ? 0.895 1.152 1.471 1.00 90.44 116 VAL A CA 1
ATOM 902 C C . VAL A 1 116 ? 0.347 2.368 0.720 1.00 90.44 116 VAL A C 1
ATOM 904 O O . VAL A 1 116 ? -0.700 2.269 0.082 1.00 90.44 116 VAL A O 1
ATOM 907 N N . SER A 1 117 ? 1.080 3.486 0.707 1.00 91.50 117 SER A N 1
ATOM 908 C CA . SER A 1 117 ? 0.621 4.725 0.067 1.00 91.50 117 SER A CA 1
ATOM 909 C C . SER A 1 117 ? 0.416 4.625 -1.445 1.00 91.50 117 SER A C 1
ATOM 911 O O . SER A 1 117 ? -0.443 5.319 -1.984 1.00 91.50 117 SER A O 1
ATOM 913 N N . THR A 1 118 ? 1.091 3.695 -2.133 1.00 87.69 118 THR A N 1
ATOM 914 C CA . THR A 1 118 ? 0.857 3.457 -3.572 1.00 87.69 118 THR A CA 1
ATOM 915 C C . THR A 1 118 ? -0.585 3.032 -3.881 1.00 87.69 118 THR A C 1
ATOM 917 O O . THR A 1 118 ? -1.072 3.224 -4.995 1.00 87.69 118 THR A O 1
ATOM 920 N N . HIS A 1 119 ? -1.308 2.516 -2.882 1.00 90.38 119 HIS A N 1
ATOM 921 C CA . HIS A 1 119 ? -2.704 2.105 -2.995 1.00 90.38 119 HIS A CA 1
ATOM 922 C C . HIS A 1 119 ? -3.708 3.142 -2.464 1.00 90.38 119 HIS A C 1
ATOM 924 O O . HIS A 1 119 ? -4.918 2.892 -2.524 1.00 90.38 119 HIS A O 1
ATOM 930 N N . LEU A 1 120 ? -3.243 4.293 -1.964 1.00 92.12 120 LEU A N 1
ATOM 931 C CA . LEU A 1 120 ? -4.068 5.393 -1.461 1.00 92.12 120 LEU A CA 1
ATOM 932 C C . LEU A 1 120 ? -3.759 6.679 -2.248 1.00 92.12 120 LEU A C 1
ATOM 934 O O . LEU A 1 120 ? -2.898 7.461 -1.849 1.00 92.12 120 LEU A O 1
ATOM 938 N N . PRO A 1 121 ? -4.459 6.919 -3.374 1.00 87.62 121 PRO A N 1
ATOM 939 C CA . PRO A 1 121 ? -4.192 8.065 -4.236 1.00 87.62 121 PRO A CA 1
ATOM 940 C C . PRO A 1 121 ? -4.205 9.392 -3.473 1.00 87.62 121 PRO A C 1
ATOM 942 O O . PRO A 1 121 ? -5.137 9.674 -2.715 1.00 87.62 121 PRO A O 1
ATOM 945 N N . GLY A 1 122 ? -3.164 10.198 -3.691 1.00 87.12 122 GLY A N 1
ATOM 946 C CA . GLY A 1 122 ? -2.994 11.509 -3.064 1.00 87.12 122 GLY A CA 1
ATOM 947 C C . GLY A 1 122 ? -2.669 11.473 -1.566 1.00 87.12 122 GLY A C 1
ATOM 948 O O . GLY A 1 122 ? -2.712 12.524 -0.935 1.00 87.12 122 GLY A O 1
ATOM 949 N N . ARG A 1 123 ? -2.350 10.304 -0.994 1.00 92.12 123 ARG A N 1
ATOM 950 C CA . ARG A 1 123 ? -1.894 10.157 0.396 1.00 92.12 123 ARG A CA 1
ATOM 951 C C . ARG A 1 123 ? -0.437 9.726 0.439 1.00 92.12 123 ARG A C 1
ATOM 953 O O . ARG A 1 123 ? 0.003 8.901 -0.352 1.00 92.12 123 ARG A O 1
ATOM 960 N N . SER A 1 124 ? 0.306 10.269 1.390 1.00 92.31 124 SER A N 1
ATOM 961 C CA . SER A 1 124 ? 1.680 9.874 1.690 1.00 92.31 124 SER A CA 1
ATOM 962 C C . SER A 1 124 ? 1.733 8.660 2.624 1.00 92.31 124 SER A C 1
ATOM 964 O O . SER A 1 124 ? 0.784 8.368 3.355 1.00 92.31 124 SER A O 1
ATOM 966 N N . GLY A 1 125 ? 2.877 7.967 2.661 1.00 91.88 125 GLY A N 1
ATOM 967 C CA . GLY A 1 125 ? 3.107 6.888 3.631 1.00 91.88 125 GLY A CA 1
ATOM 968 C C . GLY A 1 125 ? 2.968 7.363 5.080 1.00 91.88 125 GLY A C 1
ATOM 969 O O . GLY A 1 125 ? 2.388 6.664 5.907 1.00 91.88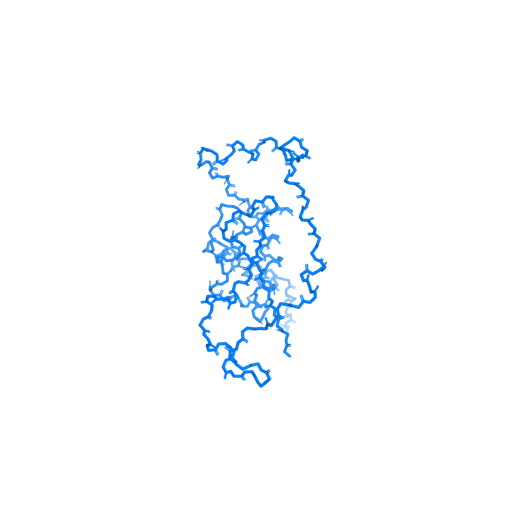 125 GLY A O 1
ATOM 970 N N . ARG A 1 126 ? 3.410 8.594 5.367 1.00 93.31 126 ARG A N 1
ATOM 971 C CA . ARG A 1 126 ? 3.253 9.225 6.681 1.00 93.31 126 ARG A CA 1
ATOM 972 C C . ARG A 1 126 ? 1.780 9.378 7.070 1.00 93.31 126 ARG A C 1
ATOM 974 O O . ARG A 1 126 ? 1.407 8.959 8.159 1.00 93.31 126 ARG A O 1
ATOM 981 N N . GLU A 1 127 ? 0.952 9.923 6.180 1.00 95.12 127 GLU A N 1
ATOM 982 C CA . GLU A 1 127 ? -0.493 10.053 6.416 1.00 95.12 127 GLU A CA 1
ATOM 983 C C . GLU A 1 127 ? -1.160 8.691 6.647 1.00 95.12 127 GLU A C 1
ATOM 985 O O . GLU A 1 127 ? -2.004 8.559 7.530 1.00 95.12 127 GLU A O 1
ATOM 990 N N . CYS A 1 128 ? -0.762 7.663 5.887 1.00 95.38 128 CYS A N 1
ATOM 991 C CA . CYS A 1 128 ? -1.272 6.300 6.059 1.00 95.38 128 CYS A CA 1
ATOM 992 C C . CYS A 1 128 ? -0.937 5.736 7.448 1.00 95.38 128 CYS A C 1
ATOM 994 O O . CYS A 1 128 ? -1.807 5.163 8.102 1.00 95.38 128 CYS A O 1
ATOM 996 N N . ARG A 1 129 ? 0.303 5.935 7.911 1.00 94.44 129 ARG A N 1
ATOM 997 C CA . ARG A 1 129 ? 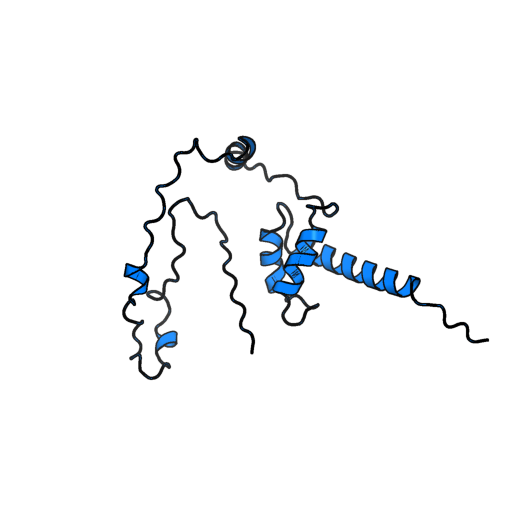0.765 5.519 9.242 1.00 94.44 129 ARG A CA 1
ATOM 998 C C . ARG A 1 129 ? -0.004 6.221 10.352 1.00 94.44 129 ARG A C 1
ATOM 1000 O O . ARG A 1 129 ? -0.518 5.568 11.254 1.00 94.44 129 ARG A O 1
ATOM 1007 N N . GLU A 1 130 ? -0.080 7.548 10.286 1.00 95.12 130 GLU A N 1
ATOM 1008 C CA . GLU A 1 130 ? -0.781 8.361 11.283 1.00 95.12 130 GLU A CA 1
ATOM 1009 C C . GLU A 1 130 ? -2.261 7.965 11.358 1.00 95.12 130 GLU A C 1
ATOM 1011 O O . GLU A 1 130 ? -2.785 7.748 12.451 1.00 95.12 130 GLU A O 1
ATOM 1016 N N . ARG A 1 131 ? -2.917 7.765 10.206 1.00 96.19 131 ARG A N 1
ATOM 1017 C CA . ARG A 1 131 ? -4.305 7.295 10.166 1.00 96.19 131 ARG A CA 1
ATOM 1018 C C . ARG A 1 131 ? -4.464 5.901 10.767 1.00 96.19 131 ARG A C 1
ATOM 1020 O O . ARG A 1 131 ? -5.396 5.689 11.535 1.00 96.19 131 ARG A O 1
ATOM 1027 N N . TRP A 1 132 ? -3.568 4.965 10.452 1.00 94.12 132 TRP A N 1
ATOM 1028 C CA . TRP A 1 132 ? -3.623 3.608 10.998 1.00 94.12 132 TRP A CA 1
ATOM 1029 C C . TRP A 1 132 ? -3.538 3.591 12.528 1.00 94.12 132 TRP A C 1
ATOM 1031 O O . TRP A 1 132 ? -4.336 2.920 13.176 1.00 94.12 132 TRP A O 1
ATOM 1041 N N . LEU A 1 133 ? -2.631 4.379 13.113 1.00 91.69 133 LEU A N 1
ATOM 1042 C CA . LEU A 1 133 ? -2.498 4.495 14.570 1.00 91.69 133 LEU A CA 1
ATOM 1043 C C . LEU A 1 133 ? -3.774 5.043 15.226 1.00 91.69 133 LEU A C 1
ATOM 1045 O O . LEU A 1 133 ? -4.181 4.552 16.278 1.00 91.69 133 LEU A O 1
ATOM 1049 N N . LEU A 1 134 ? -4.437 6.017 14.592 1.00 93.38 134 LEU A N 1
ATOM 1050 C CA . LEU A 1 134 ? -5.720 6.538 15.072 1.00 93.38 134 LEU A CA 1
ATOM 1051 C C . LEU A 1 134 ? -6.824 5.473 15.044 1.00 93.38 134 LEU A C 1
ATOM 1053 O O . LEU A 1 134 ? -7.598 5.391 15.994 1.00 93.38 134 LEU A O 1
ATOM 1057 N N . LEU A 1 135 ? -6.885 4.648 13.993 1.00 91.50 135 LEU A N 1
ATOM 1058 C CA . LEU A 1 135 ? -7.860 3.555 13.897 1.00 91.50 135 LEU A CA 1
ATOM 1059 C C . LEU A 1 135 ? -7.650 2.513 15.000 1.00 91.50 135 LEU A C 1
ATOM 1061 O O . LEU A 1 135 ? -8.616 2.107 15.634 1.00 91.50 135 LEU A O 1
ATOM 1065 N N . GLN A 1 136 ? -6.399 2.127 15.265 1.00 88.00 136 GLN A N 1
ATOM 1066 C CA . GLN A 1 136 ? -6.086 1.174 16.333 1.00 88.00 136 GLN A CA 1
ATOM 1067 C C . GLN A 1 136 ? -6.442 1.735 17.717 1.00 88.00 136 GLN A C 1
ATOM 1069 O O . GLN A 1 136 ? -7.079 1.048 18.508 1.00 88.00 136 GLN A O 1
ATOM 1074 N N . CYS A 1 137 ? -6.137 3.008 17.982 1.00 87.62 137 CYS A N 1
ATOM 1075 C CA . CYS A 1 137 ? -6.532 3.663 19.230 1.00 87.62 137 CYS A CA 1
ATOM 1076 C C . CYS A 1 137 ? -8.063 3.736 19.393 1.00 87.62 137 CYS A C 1
ATOM 1078 O O . CYS A 1 137 ? -8.586 3.515 20.484 1.00 87.62 137 CYS A O 1
ATOM 1080 N N . ALA A 1 138 ? -8.797 4.008 18.309 1.00 84.75 138 ALA A N 1
ATOM 1081 C CA . ALA A 1 138 ? -10.257 4.032 18.329 1.00 84.75 138 ALA A CA 1
ATOM 1082 C C . ALA A 1 138 ? -10.865 2.638 18.571 1.00 84.75 138 ALA A C 1
ATOM 1084 O O . ALA A 1 138 ? -11.813 2.523 19.347 1.00 84.75 138 ALA A O 1
ATOM 1085 N N . GLU A 1 139 ? -10.314 1.589 17.952 1.00 82.62 139 GLU A N 1
ATOM 1086 C CA . GLU A 1 139 ? -10.711 0.193 18.192 1.00 82.62 139 GLU A CA 1
ATOM 1087 C C . GLU A 1 139 ? -10.455 -0.221 19.648 1.00 82.62 139 GLU A C 1
ATOM 1089 O O . GLU A 1 139 ? -11.333 -0.797 20.290 1.00 82.62 139 GLU A O 1
ATOM 1094 N N . GLU A 1 140 ? -9.287 0.121 20.198 1.00 81.56 140 GLU A N 1
ATOM 1095 C CA . GLU A 1 140 ? -8.944 -0.136 21.601 1.00 81.56 140 GLU A CA 1
ATOM 1096 C C . GLU A 1 140 ? -9.884 0.598 22.568 1.00 81.56 140 GLU A C 1
ATOM 1098 O O . GLU A 1 140 ? -10.364 0.012 23.539 1.00 81.56 140 GLU A O 1
ATOM 1103 N N . HIS A 1 141 ? -10.194 1.867 22.292 1.00 76.38 141 HIS A N 1
ATOM 1104 C CA . HIS A 1 141 ? -11.113 2.654 23.111 1.00 76.38 141 HIS A CA 1
ATOM 1105 C C . HIS A 1 141 ? -12.554 2.120 23.051 1.00 76.38 141 HIS A C 1
ATOM 1107 O O . HIS A 1 141 ? -13.230 2.055 24.078 1.00 76.38 141 HIS A O 1
ATOM 1113 N N . ALA A 1 142 ? -13.026 1.698 21.875 1.00 80.44 142 ALA A N 1
ATOM 1114 C CA . ALA A 1 142 ? -14.330 1.054 21.730 1.00 80.44 142 ALA A CA 1
ATOM 1115 C C . ALA A 1 142 ? -14.393 -0.264 22.520 1.00 80.44 142 ALA A C 1
ATOM 1117 O O . ALA A 1 142 ? -15.335 -0.483 23.278 1.00 80.44 142 ALA A O 1
ATOM 1118 N N . ALA A 1 143 ? -13.347 -1.090 22.431 1.00 81.19 143 ALA A N 1
ATOM 1119 C CA . ALA A 1 143 ? -13.250 -2.332 23.194 1.00 81.19 143 ALA A CA 1
ATOM 1120 C C . ALA A 1 143 ? -13.257 -2.102 24.717 1.00 81.19 143 ALA A C 1
ATOM 1122 O O . ALA A 1 143 ? -13.777 -2.933 25.460 1.00 81.19 143 ALA A O 1
ATOM 1123 N N . TRP A 1 144 ? -12.701 -0.982 25.193 1.00 77.19 144 TRP A N 1
ATOM 1124 C CA . TRP A 1 144 ? -12.761 -0.609 26.607 1.00 77.19 144 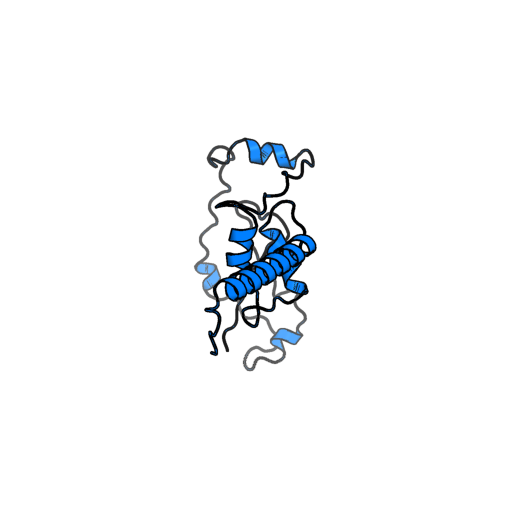TRP A CA 1
ATOM 1125 C C . TRP A 1 144 ? -14.179 -0.234 27.058 1.00 77.19 144 TRP A C 1
ATOM 1127 O O . TRP A 1 144 ? -14.607 -0.674 28.124 1.00 77.19 144 TRP A O 1
ATOM 1137 N N . LEU A 1 145 ? -14.918 0.532 26.248 1.00 78.50 145 LEU A N 1
ATOM 1138 C CA . LEU A 1 145 ? -16.303 0.924 26.547 1.00 78.50 145 LEU A CA 1
ATOM 1139 C C . LEU A 1 145 ? -17.273 -0.264 26.548 1.00 78.50 145 LEU A C 1
ATOM 1141 O O . LEU A 1 145 ? -18.197 -0.293 27.357 1.00 78.50 145 LEU A O 1
ATOM 1145 N N . ASP A 1 146 ? -17.044 -1.238 25.669 1.00 77.38 146 ASP A N 1
ATOM 1146 C CA . ASP A 1 146 ? -17.859 -2.453 25.571 1.00 77.38 146 ASP A CA 1
ATOM 1147 C C . ASP A 1 146 ? -17.475 -3.522 26.610 1.00 77.38 146 ASP A C 1
ATOM 1149 O O . ASP A 1 146 ? -18.141 -4.556 26.723 1.00 77.38 146 ASP A O 1
ATOM 1153 N N . SER A 1 147 ? -16.412 -3.295 27.390 1.00 72.44 147 SER A N 1
ATOM 1154 C CA . SER A 1 147 ? -16.023 -4.212 28.457 1.00 72.44 147 SER A CA 1
ATOM 1155 C C . SER A 1 147 ? -17.077 -4.173 29.570 1.00 72.44 147 SER A C 1
ATOM 1157 O O . SER A 1 147 ? -17.348 -3.098 30.117 1.00 72.44 147 SER A O 1
ATOM 1159 N N . PRO A 1 148 ? -17.689 -5.315 29.942 1.00 70.50 148 PRO A N 1
ATOM 1160 C CA . PRO A 1 148 ? -18.664 -5.337 31.017 1.00 70.50 148 PRO A CA 1
ATOM 1161 C C . PRO A 1 148 ? -17.974 -4.856 32.290 1.00 70.50 148 PRO A C 1
ATOM 1163 O O . PRO A 1 148 ? -17.005 -5.468 32.745 1.00 70.50 148 PRO A O 1
ATOM 1166 N N . ALA A 1 149 ? -18.464 -3.749 32.854 1.00 65.12 149 ALA A N 1
ATOM 1167 C CA . ALA A 1 149 ? -18.005 -3.266 34.144 1.00 65.12 149 ALA A CA 1
ATOM 1168 C C . ALA A 1 149 ? -18.074 -4.441 35.121 1.00 65.12 149 ALA A C 1
ATOM 1170 O O . ALA A 1 149 ? -19.156 -4.967 35.393 1.00 65.12 149 ALA A O 1
ATOM 1171 N N . THR A 1 150 ? -16.922 -4.894 35.610 1.00 59.78 150 THR A N 1
ATOM 1172 C CA . THR A 1 150 ? -16.869 -5.838 36.718 1.00 59.78 150 THR A CA 1
ATOM 1173 C C . THR A 1 150 ? -17.510 -5.138 37.906 1.00 59.78 150 THR A C 1
ATOM 1175 O O . THR A 1 150 ? -16.870 -4.346 38.597 1.00 59.78 150 THR A O 1
ATOM 1178 N N . ALA A 1 151 ? -18.808 -5.374 38.083 1.00 50.84 151 ALA A N 1
ATOM 1179 C CA . ALA A 1 151 ? -19.558 -5.019 39.267 1.00 50.84 151 ALA A CA 1
ATOM 1180 C C . ALA A 1 151 ? -19.035 -5.899 40.404 1.00 50.84 151 ALA A C 1
ATOM 1182 O O . ALA A 1 151 ? -19.552 -6.983 40.663 1.00 50.84 151 ALA A O 1
ATOM 1183 N N . SER A 1 152 ? -17.958 -5.449 41.037 1.00 50.28 152 SER A N 1
ATOM 1184 C CA . SER A 1 152 ? -17.560 -5.941 42.348 1.00 50.28 152 SER A CA 1
ATOM 1185 C C . SER A 1 152 ? -18.318 -5.112 43.380 1.00 50.28 152 SER A C 1
ATOM 1187 O O . SER A 1 152 ? -17.995 -3.943 43.598 1.00 50.28 152 SER A O 1
ATOM 1189 N N . VAL A 1 153 ? -19.375 -5.718 43.922 1.00 51.47 153 VAL A N 1
ATOM 1190 C CA . VAL A 1 153 ? -20.025 -5.335 45.187 1.00 51.47 153 VAL A CA 1
ATOM 1191 C C . VAL A 1 153 ? -19.186 -5.863 46.343 1.00 51.47 153 VAL A C 1
ATOM 1193 O O . VAL A 1 153 ? -18.677 -6.999 46.208 1.00 51.47 153 VAL A O 1
#

Foldseek 3Di:
DDDDDDDDDPDDAAQQRDDDPDPPPPPLVVQVPDPPRPSDPDDDDCVVVVDDRRPDRPDPPPPPPPPVVVVCPPPVPQDPWFAQDDPQGVVVLLVVVQCSQDPVRLDHDLVCLQVSVVSTRPDGSVNSVVVSVVVVVVVVVVVVVPPPPPPDD